Protein AF-A0A451A4D9-F1 (afdb_monomer_lite)

Radius of gyration: 22.43 Å; chains: 1; bounding box: 38×18×62 Å

Sequence (52 aa):
MSTLVQHTGNILDNENILNNWLTKPKGKNQEMARPTPPINLSPEQDEMLHKI

Secondary structure (DSSP, 8-state):
--THHHHHHHHHHHHHHHHHHHHS---TT----PPPPPP---HHHHHHHTT-

Organism: NCBI:txid2126344

Foldseek 3Di:
DDPVVVVVVVVVVVVVVVCCVVVDDDDPPPPPPDPDPDDDDDPVRVVVVVPD

Structure (mmCIF, N/CA/C/O backbone):
data_AF-A0A451A4D9-F1
#
_entry.id   AF-A0A451A4D9-F1
#
loop_
_atom_site.group_PDB
_atom_site.id
_atom_site.type_symbol
_atom_site.label_atom_id
_atom_site.label_alt_id
_atom_site.label_comp_id
_atom_site.label_asym_id
_atom_site.label_entity_id
_atom_site.label_seq_id
_atom_site.pdbx_PDB_ins_code
_atom_site.Cartn_x
_atom_site.Cartn_y
_atom_site.Cartn_z
_atom_site.occupancy
_atom_site.B_iso_or_equiv
_atom_site.auth_seq_id
_atom_site.auth_comp_id
_atom_site.auth_asym_id
_atom_site.auth_atom_id
_atom_site.pdbx_PDB_model_num
ATOM 1 N N . MET A 1 1 ? -0.131 -1.320 -48.621 1.00 40.56 1 MET A N 1
ATOM 2 C CA . MET A 1 1 ? 0.586 -1.226 -47.330 1.00 40.56 1 MET A CA 1
ATOM 3 C C . MET A 1 1 ? -0.342 -1.766 -46.257 1.00 40.56 1 MET A C 1
ATOM 5 O O . MET A 1 1 ? -1.463 -1.292 -46.156 1.00 40.56 1 MET A O 1
ATOM 9 N N . SER A 1 2 ? 0.067 -2.850 -45.598 1.00 45.81 2 SER A N 1
ATOM 10 C CA . SER A 1 2 ? -0.786 -3.673 -44.732 1.00 45.81 2 SER A CA 1
ATOM 11 C C . SER A 1 2 ? -1.073 -2.974 -43.398 1.00 45.81 2 SER A C 1
ATOM 13 O O . SER A 1 2 ? -0.147 -2.512 -42.734 1.00 45.81 2 SER A O 1
ATOM 15 N N . THR A 1 3 ? -2.344 -2.943 -42.989 1.00 57.66 3 THR A N 1
ATOM 16 C CA . THR A 1 3 ? -2.850 -2.466 -41.683 1.00 57.66 3 THR A CA 1
ATOM 17 C C . THR A 1 3 ? -2.199 -3.157 -40.479 1.00 57.66 3 THR A C 1
ATOM 19 O O . THR A 1 3 ? -2.295 -2.658 -39.361 1.00 57.66 3 THR A O 1
ATOM 22 N N . LEU A 1 4 ? -1.476 -4.259 -40.706 1.00 51.75 4 LEU A N 1
ATOM 23 C CA . LEU A 1 4 ? -0.724 -4.997 -39.695 1.00 51.75 4 LEU A CA 1
ATOM 24 C C . LEU A 1 4 ? 0.424 -4.177 -39.069 1.00 51.75 4 LEU A C 1
ATOM 26 O O . LEU A 1 4 ? 0.711 -4.325 -37.885 1.00 51.75 4 LEU A O 1
ATOM 30 N N . VAL A 1 5 ? 1.038 -3.262 -39.832 1.00 49.50 5 VAL A N 1
ATOM 31 C CA . VAL A 1 5 ? 2.191 -2.461 -39.366 1.00 49.50 5 VAL A CA 1
ATOM 32 C C . VAL A 1 5 ? 1.772 -1.404 -38.335 1.00 49.50 5 VAL A C 1
ATOM 34 O O . VAL A 1 5 ? 2.530 -1.095 -37.420 1.00 49.50 5 VAL A O 1
ATOM 37 N N . GLN A 1 6 ? 0.536 -0.897 -38.413 1.00 52.31 6 GLN A N 1
ATOM 38 C CA . GLN A 1 6 ? 0.046 0.090 -37.443 1.00 52.31 6 GLN A CA 1
ATOM 39 C C . GLN A 1 6 ? -0.292 -0.532 -36.081 1.00 52.31 6 GLN A C 1
ATOM 41 O O . GLN A 1 6 ? -0.152 0.139 -35.066 1.00 52.31 6 GLN A O 1
ATOM 46 N N . HIS A 1 7 ? -0.668 -1.817 -36.022 1.00 50.03 7 HIS A N 1
ATOM 47 C CA . HIS A 1 7 ? -0.878 -2.479 -34.728 1.00 50.03 7 HIS A CA 1
ATOM 48 C C . HIS A 1 7 ? 0.449 -2.874 -34.057 1.00 50.03 7 HIS A C 1
ATOM 50 O O . HIS A 1 7 ? 0.493 -3.027 -32.837 1.00 50.03 7 HIS A O 1
ATOM 56 N N . THR A 1 8 ? 1.514 -3.106 -34.838 1.00 50.78 8 THR A N 1
ATOM 57 C CA . THR A 1 8 ? 2.831 -3.520 -34.318 1.00 50.78 8 THR A CA 1
ATOM 58 C C . THR A 1 8 ? 3.671 -2.337 -33.845 1.00 50.78 8 THR A C 1
ATOM 60 O O . THR A 1 8 ? 4.495 -2.526 -32.951 1.00 50.78 8 THR A O 1
ATOM 63 N N . GLY A 1 9 ? 3.415 -1.125 -34.355 1.00 52.28 9 GLY A N 1
ATOM 64 C CA . GLY A 1 9 ? 3.965 0.117 -33.793 1.00 52.28 9 GLY A CA 1
ATOM 65 C C . GLY A 1 9 ? 3.623 0.290 -32.308 1.00 52.28 9 GLY A C 1
ATOM 66 O O . GLY A 1 9 ? 4.488 0.631 -31.515 1.00 52.28 9 GLY A O 1
ATOM 67 N N . ASN A 1 10 ? 2.415 -0.111 -31.899 1.00 56.62 10 ASN A N 1
ATOM 68 C CA . ASN A 1 10 ? 1.964 0.005 -30.510 1.00 56.62 10 ASN A CA 1
ATOM 69 C C . ASN A 1 10 ? 2.625 -0.987 -29.536 1.00 56.62 10 ASN A C 1
ATOM 71 O O . ASN A 1 10 ? 2.595 -0.752 -28.331 1.00 56.62 10 ASN A O 1
ATOM 75 N N . ILE A 1 11 ? 3.184 -2.108 -30.008 1.00 56.56 11 ILE A N 1
ATOM 76 C CA . ILE A 1 11 ? 3.738 -3.145 -29.116 1.00 56.56 11 ILE A CA 1
ATOM 77 C C . ILE A 1 11 ? 5.129 -2.740 -28.622 1.00 56.56 11 ILE A C 1
ATOM 79 O O . ILE A 1 11 ? 5.403 -2.827 -27.430 1.00 56.56 11 ILE A O 1
ATOM 83 N N . LEU A 1 12 ? 5.987 -2.248 -29.520 1.00 59.06 12 LEU A N 1
ATOM 84 C CA . LEU A 1 12 ? 7.323 -1.754 -29.162 1.00 59.06 12 LEU A CA 1
ATOM 85 C C . LEU A 1 12 ? 7.240 -0.523 -28.250 1.00 59.06 12 LEU A C 1
ATOM 87 O O . LEU A 1 12 ? 8.016 -0.402 -27.301 1.00 59.06 12 LEU A O 1
ATOM 91 N N . ASP A 1 13 ? 6.250 0.338 -28.484 1.00 63.97 13 ASP A N 1
ATOM 92 C CA . ASP A 1 13 ? 5.961 1.474 -27.613 1.00 63.97 13 ASP A CA 1
ATOM 93 C C . ASP A 1 13 ? 5.445 1.023 -26.238 1.00 63.97 13 ASP A C 1
ATOM 95 O O . ASP A 1 13 ? 5.863 1.573 -25.219 1.00 63.97 13 ASP A O 1
ATOM 99 N N . ASN A 1 14 ? 4.605 -0.018 -26.177 1.00 66.25 14 ASN A N 1
ATOM 100 C CA . ASN A 1 14 ? 4.095 -0.562 -24.916 1.00 66.25 14 ASN A CA 1
ATOM 101 C C . ASN A 1 14 ? 5.204 -1.204 -24.072 1.00 66.25 14 ASN A C 1
ATOM 103 O O . ASN A 1 14 ? 5.309 -0.917 -22.883 1.00 66.25 14 ASN A O 1
ATOM 107 N N . GLU A 1 15 ? 6.085 -1.999 -24.684 1.00 75.69 15 GLU A N 1
ATOM 108 C CA . GLU A 1 15 ? 7.253 -2.567 -23.998 1.00 75.69 15 GLU A CA 1
ATOM 109 C C . GLU A 1 15 ? 8.182 -1.464 -23.481 1.00 75.69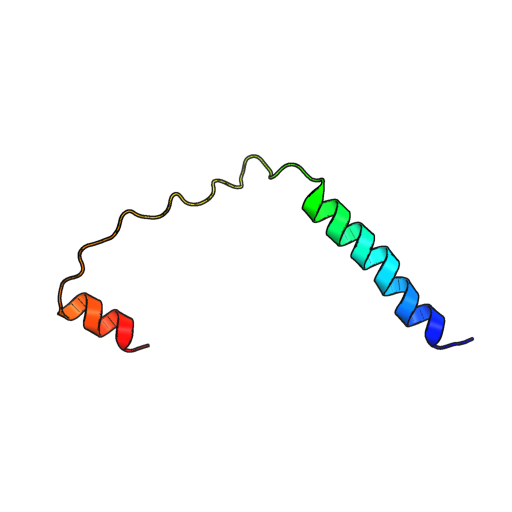 15 GLU A C 1
ATOM 111 O O . GLU A 1 15 ? 8.685 -1.542 -22.362 1.00 75.69 15 GLU A O 1
ATOM 116 N N . ASN A 1 16 ? 8.386 -0.391 -24.247 1.00 73.50 16 ASN A N 1
ATOM 117 C CA . ASN A 1 16 ? 9.192 0.746 -23.807 1.00 73.50 16 ASN A CA 1
ATOM 118 C C . ASN A 1 16 ? 8.526 1.517 -22.649 1.00 73.50 16 ASN A C 1
ATOM 120 O O . ASN A 1 16 ? 9.206 1.935 -21.711 1.00 73.50 16 ASN A O 1
ATOM 124 N N . ILE A 1 17 ? 7.200 1.690 -22.662 1.00 76.88 17 ILE A N 1
ATOM 125 C CA . ILE A 1 17 ? 6.445 2.307 -21.557 1.00 76.88 17 ILE A CA 1
ATOM 126 C C . ILE A 1 17 ? 6.530 1.437 -20.299 1.00 76.88 17 ILE A C 1
ATOM 128 O O . ILE A 1 17 ? 6.870 1.949 -19.231 1.00 76.88 17 ILE A O 1
ATOM 1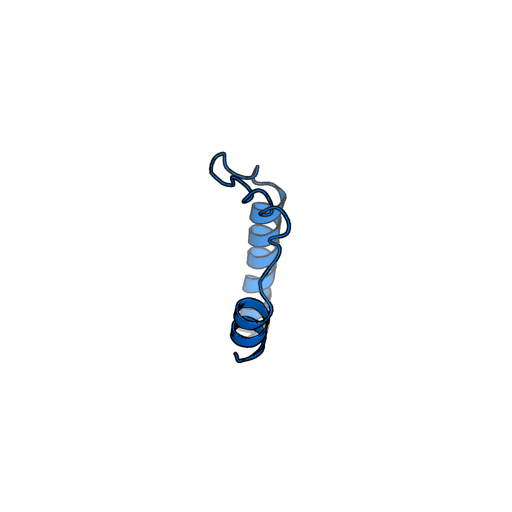32 N N . LEU A 1 18 ? 6.301 0.129 -20.428 1.00 73.44 18 LEU A N 1
ATOM 133 C CA . LEU A 1 18 ? 6.387 -0.828 -19.325 1.00 73.44 18 LEU A CA 1
ATOM 134 C C . LEU A 1 18 ? 7.799 -0.873 -18.738 1.00 73.44 18 LEU A C 1
ATOM 136 O O . LEU A 1 18 ? 7.963 -0.745 -17.525 1.00 73.44 18 LEU A O 1
ATOM 140 N N . ASN A 1 19 ? 8.829 -0.944 -19.581 1.00 76.81 19 ASN A N 1
ATOM 141 C CA . ASN A 1 19 ? 10.218 -0.891 -19.131 1.00 76.81 19 ASN A CA 1
ATOM 142 C C . ASN A 1 19 ? 10.537 0.441 -18.447 1.00 76.81 19 ASN A C 1
ATOM 144 O O . ASN A 1 19 ? 11.187 0.448 -17.404 1.00 76.81 19 ASN A O 1
ATOM 148 N N . ASN A 1 20 ? 10.032 1.571 -18.948 1.00 75.81 20 ASN A N 1
ATOM 149 C CA . ASN A 1 20 ? 10.175 2.862 -18.275 1.00 75.81 20 ASN A CA 1
ATOM 150 C C . ASN A 1 20 ? 9.469 2.905 -16.911 1.00 75.81 20 ASN A C 1
ATOM 152 O O . ASN A 1 20 ? 9.950 3.587 -16.012 1.00 75.81 20 ASN A O 1
ATOM 156 N N . TRP A 1 21 ? 8.347 2.210 -16.733 1.00 75.69 21 TRP A N 1
ATOM 157 C CA . TRP A 1 21 ? 7.626 2.157 -15.456 1.00 75.69 21 TRP A CA 1
ATOM 158 C C . TRP A 1 21 ? 8.285 1.202 -14.453 1.00 75.69 21 TRP A C 1
ATOM 160 O O . TRP A 1 21 ? 8.259 1.468 -13.254 1.00 75.69 21 TRP A O 1
ATOM 170 N N . LEU A 1 22 ? 8.900 0.121 -14.940 1.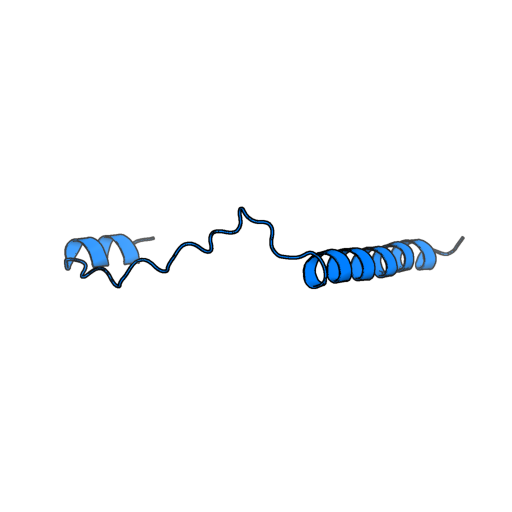00 77.75 22 LEU A N 1
ATOM 171 C CA . LEU A 1 22 ? 9.584 -0.886 -14.125 1.00 77.75 22 LEU A CA 1
ATOM 172 C C . LEU A 1 22 ? 11.002 -0.467 -13.717 1.00 77.75 22 LEU A C 1
ATOM 174 O O . LEU A 1 22 ? 11.434 -0.767 -12.607 1.00 77.75 22 LEU A O 1
ATOM 178 N N . THR A 1 23 ? 11.738 0.205 -14.607 1.00 75.94 23 THR A N 1
ATOM 179 C CA . THR A 1 23 ? 13.168 0.506 -14.408 1.00 75.94 23 THR A CA 1
ATOM 180 C C . THR A 1 23 ? 13.431 1.898 -13.848 1.00 75.94 23 THR A C 1
ATOM 182 O O . THR A 1 23 ? 14.498 2.126 -13.273 1.00 75.94 23 THR A O 1
ATOM 185 N N . LYS A 1 24 ? 12.488 2.845 -13.978 1.00 73.88 24 LYS A N 1
ATOM 186 C CA . LYS A 1 24 ? 12.667 4.164 -13.369 1.00 73.88 24 LYS A CA 1
ATOM 187 C C . LYS A 1 24 ? 12.572 4.027 -11.850 1.00 73.88 24 LYS A C 1
ATOM 189 O O . LYS A 1 24 ? 11.544 3.571 -11.346 1.00 73.88 24 LYS A O 1
ATOM 194 N N . PRO A 1 25 ? 13.602 4.454 -11.097 1.00 67.25 25 PRO A N 1
ATOM 195 C CA . PRO A 1 25 ? 13.498 4.509 -9.651 1.00 67.25 25 PRO A CA 1
ATOM 196 C C . PRO A 1 25 ? 12.318 5.410 -9.294 1.00 67.25 25 PRO A C 1
ATOM 198 O O . PRO A 1 25 ? 12.193 6.518 -9.827 1.00 67.25 25 PRO A O 1
ATOM 201 N N . LYS A 1 26 ? 11.443 4.917 -8.411 1.00 68.19 26 LYS A N 1
ATOM 202 C CA . LYS A 1 26 ? 10.330 5.693 -7.864 1.00 68.19 26 LYS A CA 1
ATOM 203 C C . LYS A 1 26 ? 10.883 7.034 -7.389 1.00 68.19 26 LYS A C 1
ATOM 205 O O . LYS A 1 26 ? 11.777 7.080 -6.546 1.00 68.19 26 LYS A O 1
ATOM 210 N N . GLY A 1 27 ? 10.440 8.116 -8.028 1.00 67.38 27 GLY A N 1
ATOM 211 C CA . GLY A 1 27 ? 10.969 9.447 -7.761 1.00 67.38 27 GLY A CA 1
ATOM 212 C C . GLY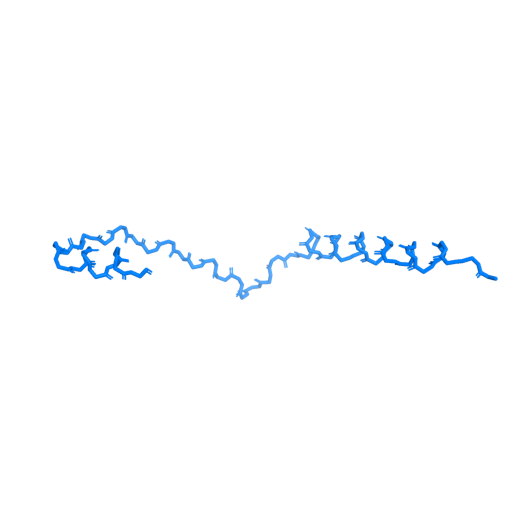 A 1 27 ? 10.820 9.804 -6.283 1.00 67.38 27 GLY A C 1
ATOM 213 O O . GLY A 1 27 ? 9.909 9.333 -5.609 1.00 67.38 27 GLY A O 1
ATOM 214 N N . LYS A 1 28 ? 11.684 10.696 -5.796 1.00 62.28 28 LYS A N 1
ATOM 215 C CA . LYS A 1 28 ? 11.742 11.170 -4.398 1.00 62.28 28 LYS A CA 1
ATOM 216 C C . LYS A 1 28 ? 10.4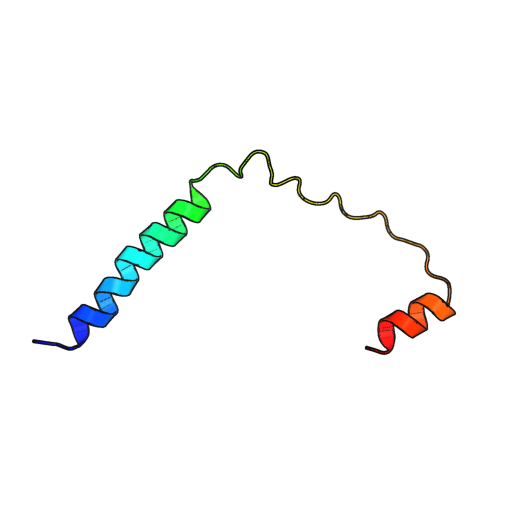22 11.781 -3.876 1.00 62.28 28 LYS A C 1
ATOM 218 O O . LYS A 1 28 ? 10.306 12.027 -2.688 1.00 62.28 28 LYS A O 1
ATOM 223 N N . ASN A 1 29 ? 9.453 12.010 -4.769 1.00 63.22 29 ASN A N 1
ATOM 224 C CA . ASN A 1 29 ? 8.118 12.552 -4.502 1.00 63.22 29 ASN A CA 1
ATOM 225 C C . ASN A 1 29 ? 7.002 11.488 -4.510 1.00 63.22 29 ASN A C 1
ATOM 227 O O . ASN A 1 29 ? 5.828 11.840 -4.512 1.00 63.22 29 ASN A O 1
ATOM 231 N N . GLN A 1 30 ? 7.329 10.194 -4.541 1.00 65.38 30 GLN A N 1
ATOM 232 C CA . GLN A 1 30 ? 6.377 9.140 -4.187 1.00 65.38 30 GLN A CA 1
ATOM 233 C C . GLN A 1 30 ? 6.505 8.852 -2.695 1.00 65.38 30 GLN A C 1
ATOM 235 O O . GLN A 1 30 ? 6.894 7.756 -2.291 1.00 65.38 30 GLN A O 1
ATOM 240 N N . GLU A 1 31 ? 6.200 9.855 -1.870 1.00 69.38 31 GLU A N 1
ATOM 241 C CA . GLU A 1 31 ? 5.803 9.577 -0.496 1.00 69.38 31 GLU A CA 1
ATOM 242 C C . GLU A 1 31 ? 4.542 8.717 -0.611 1.00 69.38 31 GLU A C 1
ATOM 244 O O . GLU A 1 31 ? 3.452 9.207 -0.901 1.00 69.38 31 GLU A O 1
ATOM 249 N N . MET A 1 32 ? 4.718 7.392 -0.542 1.00 71.25 32 MET A N 1
ATOM 250 C CA . MET A 1 32 ? 3.592 6.479 -0.428 1.00 71.25 32 MET A CA 1
ATOM 251 C C . MET A 1 32 ? 2.854 6.946 0.812 1.00 71.25 32 MET A C 1
ATOM 253 O O . MET A 1 32 ? 3.432 6.893 1.899 1.00 71.25 32 MET A O 1
ATOM 257 N N . ALA A 1 33 ? 1.638 7.471 0.630 1.00 72.19 33 ALA A N 1
ATOM 258 C CA . ALA A 1 33 ? 0.826 7.928 1.740 1.00 72.19 33 ALA A CA 1
ATOM 259 C C . ALA A 1 33 ? 0.832 6.806 2.773 1.00 72.19 33 ALA A C 1
ATOM 261 O O . ALA A 1 33 ? 0.412 5.680 2.485 1.00 72.19 33 ALA A O 1
ATOM 262 N N . ARG A 1 34 ? 1.421 7.084 3.939 1.00 76.81 34 ARG A N 1
ATOM 263 C CA . ARG A 1 34 ? 1.416 6.123 5.032 1.00 76.81 34 ARG A CA 1
ATOM 264 C C . ARG A 1 34 ? -0.054 5.768 5.251 1.00 76.81 34 ARG A C 1
ATOM 266 O O . ARG A 1 34 ? -0.846 6.703 5.383 1.00 76.81 34 ARG A O 1
ATOM 273 N N . PRO A 1 35 ? -0.434 4.477 5.254 1.00 73.75 35 PRO A N 1
ATOM 274 C CA . PRO A 1 35 ? -1.820 4.115 5.489 1.00 73.75 35 PRO A CA 1
ATOM 275 C C . PRO A 1 35 ? -2.261 4.794 6.781 1.00 73.75 35 PRO A C 1
ATOM 277 O O . PRO A 1 35 ? -1.602 4.647 7.818 1.00 73.75 35 PRO A O 1
ATOM 280 N N . THR A 1 36 ? -3.310 5.613 6.688 1.00 74.81 36 THR A N 1
ATOM 281 C CA . THR A 1 36 ? -3.900 6.249 7.860 1.00 74.81 36 THR A CA 1
ATOM 282 C C . THR A 1 36 ? -4.245 5.122 8.829 1.00 74.81 36 THR A C 1
ATOM 284 O O . THR A 1 36 ? -4.847 4.134 8.396 1.00 74.81 36 THR A O 1
ATOM 287 N N . PRO A 1 37 ? -3.817 5.189 10.102 1.00 80.69 37 PRO A N 1
ATOM 288 C CA . PRO A 1 37 ? -4.173 4.158 11.065 1.00 80.69 37 PRO A CA 1
ATOM 289 C C . PRO A 1 37 ? -5.698 3.976 11.089 1.00 80.69 37 PRO A C 1
ATOM 291 O O . PRO A 1 37 ? -6.416 4.945 10.823 1.00 80.69 37 PRO A O 1
ATOM 294 N N . PRO A 1 38 ? -6.196 2.759 11.377 1.00 81.00 38 PRO A N 1
ATOM 295 C CA . PRO A 1 38 ? -7.627 2.495 11.384 1.00 81.00 38 PRO A CA 1
ATOM 296 C C . PRO A 1 38 ? -8.323 3.494 12.310 1.00 81.00 38 PRO A C 1
ATOM 298 O O . PRO A 1 38 ? -7.997 3.598 13.494 1.00 81.00 38 PRO A O 1
ATOM 301 N N . ILE A 1 39 ? -9.235 4.275 11.736 1.00 79.81 39 ILE A N 1
ATOM 302 C CA . ILE A 1 39 ? -10.048 5.237 12.471 1.00 79.81 39 ILE A CA 1
ATOM 303 C C . ILE A 1 39 ? -11.227 4.461 13.052 1.00 79.81 39 ILE A C 1
ATOM 305 O O . ILE A 1 39 ? -11.932 3.770 12.321 1.00 79.81 39 ILE A O 1
ATOM 309 N N . ASN A 1 40 ? -11.449 4.583 14.360 1.00 84.00 40 ASN A N 1
ATOM 310 C CA . ASN A 1 40 ? -12.704 4.147 14.962 1.00 84.00 40 ASN A CA 1
ATOM 311 C C . ASN A 1 40 ? -13.783 5.153 14.559 1.00 84.00 40 ASN A C 1
ATOM 313 O O . ASN A 1 40 ? -13.780 6.286 15.041 1.00 84.00 40 ASN A O 1
ATOM 317 N N . LEU A 1 41 ? -14.656 4.753 13.643 1.00 84.31 41 LEU A N 1
ATOM 318 C CA . LEU A 1 41 ? -15.799 5.556 13.222 1.00 84.31 41 LEU A CA 1
ATOM 319 C C . LEU A 1 41 ? -16.933 5.405 14.243 1.00 84.31 41 LEU A C 1
ATOM 321 O O . LEU A 1 41 ? -17.148 4.312 14.773 1.00 84.31 41 LEU A O 1
ATOM 325 N N . SER A 1 42 ? -17.662 6.490 14.527 1.00 91.69 42 SER A N 1
ATOM 326 C CA . SER A 1 42 ? -18.955 6.366 15.211 1.00 91.69 42 SER A CA 1
ATOM 327 C C . SER A 1 42 ? -19.966 5.655 14.298 1.00 91.69 42 SER A C 1
ATOM 329 O O . SER A 1 42 ? -19.794 5.669 13.075 1.00 91.69 42 SER A O 1
ATOM 331 N N . PRO A 1 43 ? -21.045 5.073 14.851 1.00 90.06 43 PRO A N 1
ATOM 332 C CA . PRO A 1 43 ? -22.106 4.468 14.047 1.00 90.06 43 PRO A CA 1
ATOM 333 C C . PRO A 1 43 ? -22.673 5.406 12.968 1.00 90.06 43 PRO A C 1
ATOM 335 O O . PRO A 1 43 ? -22.921 4.958 11.854 1.00 90.06 43 PRO A O 1
ATOM 338 N N . GLU A 1 44 ? -22.809 6.711 13.248 1.00 91.06 44 GLU A N 1
ATOM 339 C CA . GLU A 1 44 ? -23.290 7.668 12.239 1.00 91.06 44 GLU A CA 1
ATOM 340 C C . GLU A 1 44 ? -22.264 7.914 11.121 1.00 91.06 44 GLU A C 1
ATOM 342 O O . GLU A 1 44 ? -22.635 8.094 9.962 1.00 91.06 44 GLU A O 1
ATOM 347 N N . GLN A 1 45 ? -20.967 7.922 11.450 1.00 87.69 45 GLN A N 1
ATOM 348 C CA . GLN A 1 45 ? -19.901 8.100 10.459 1.00 87.69 45 GLN A CA 1
ATOM 349 C C . GLN A 1 45 ? -19.767 6.881 9.542 1.00 87.69 45 GLN A C 1
ATOM 351 O O . GLN A 1 45 ? -19.510 7.043 8.349 1.00 87.69 45 GLN A O 1
ATOM 356 N N . ASP A 1 46 ? -19.956 5.680 10.090 1.00 88.00 46 ASP A N 1
ATOM 357 C CA . ASP A 1 46 ? -19.985 4.435 9.323 1.00 88.00 46 ASP A CA 1
ATOM 358 C C . ASP A 1 46 ? -21.193 4.414 8.371 1.00 88.00 46 ASP A C 1
ATOM 360 O O . ASP A 1 46 ? -21.035 4.195 7.171 1.00 88.00 46 ASP A O 1
ATOM 364 N N . GLU A 1 47 ? -22.384 4.782 8.857 1.00 90.06 47 GLU A N 1
ATOM 365 C CA . GLU A 1 47 ? -23.596 4.865 8.030 1.00 90.06 47 GLU A CA 1
ATOM 366 C C . GLU A 1 47 ? -23.445 5.849 6.855 1.00 90.06 47 GLU A C 1
ATOM 368 O O . GLU A 1 47 ? -23.871 5.553 5.739 1.00 90.06 47 GLU A O 1
ATOM 373 N N . MET A 1 48 ? -22.802 7.003 7.067 1.00 88.19 48 MET A N 1
ATOM 374 C CA . MET A 1 48 ? -22.529 7.967 5.993 1.00 88.19 48 MET A CA 1
ATOM 375 C C . MET A 1 48 ? -21.574 7.425 4.921 1.00 88.19 48 MET A C 1
ATOM 377 O O . MET A 1 48 ? -21.728 7.777 3.751 1.00 88.19 48 MET A O 1
ATOM 381 N N . LEU A 1 49 ? -20.603 6.588 5.301 1.00 85.38 49 LEU A N 1
ATOM 382 C CA . LEU A 1 49 ? -19.644 5.984 4.372 1.00 85.38 49 LEU A CA 1
ATOM 383 C C . LEU A 1 49 ? -20.315 4.943 3.467 1.00 85.38 49 LEU A C 1
ATOM 385 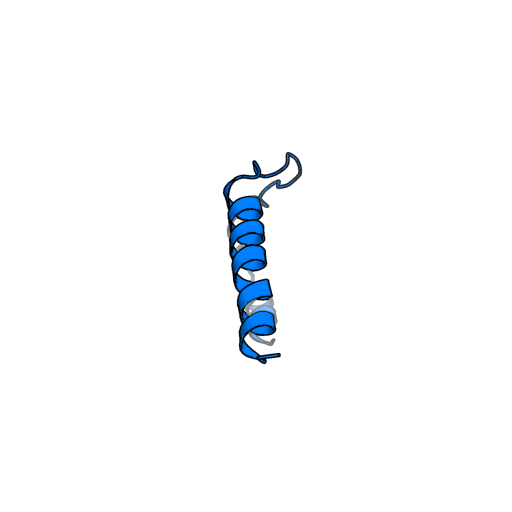O O . LEU A 1 49 ? -20.037 4.905 2.270 1.00 85.38 49 LEU A O 1
ATOM 389 N N . HIS A 1 50 ? -21.224 4.138 4.024 1.00 85.81 50 HIS A N 1
ATOM 390 C CA . HIS A 1 50 ? -21.938 3.074 3.300 1.00 85.81 50 HIS A CA 1
ATOM 391 C C . HIS A 1 50 ? -23.129 3.571 2.468 1.00 85.81 50 HIS A C 1
ATOM 393 O O . HIS A 1 50 ? -23.826 2.770 1.848 1.00 85.81 50 HIS A O 1
ATOM 399 N N . LYS A 1 51 ? -23.394 4.883 2.463 1.00 79.56 51 LYS A N 1
ATOM 400 C CA . LYS A 1 51 ? -24.534 5.510 1.770 1.00 79.56 51 LYS A CA 1
ATOM 401 C C . LYS A 1 51 ? -24.203 6.030 0.358 1.00 79.56 51 LYS A C 1
ATOM 403 O O . LYS A 1 51 ? -25.083 6.603 -0.285 1.00 79.56 51 LYS A O 1
ATOM 408 N N . ILE A 1 52 ? -22.962 5.861 -0.109 1.00 63.03 52 ILE A N 1
ATOM 409 C CA . ILE A 1 52 ? -22.481 6.227 -1.460 1.00 63.03 52 ILE A CA 1
ATOM 410 C C . ILE A 1 52 ? -22.596 5.015 -2.385 1.00 63.03 52 ILE A C 1
ATOM 412 O O . ILE A 1 52 ? -23.074 5.204 -3.526 1.00 63.03 52 ILE A O 1
#

pLDDT: mean 70.98, std 13.04, range [40.56, 91.69]